Protein 3VXV (pdb70)

B-factor: mean 40.47, std 11.94, range [22.07, 84.75]

Solvent-accessible surface area: 6539 Å² total; per-residue (Å²): 119,140,52,74,130,56,48,98,122,29,75,125,86,101,155,88,65,219,60,54,38,140,131,48,60,37,49,47,5,75,124,51,83,112,21,186,51,186,211,48,30,51,104,41,81,144,183,79,42,130,119,151,126,128,124,143,80,114,125,191,100,148,159,106,242

Secondary structure (DSSP, 8-state):
--SPTT-EEEEEE--SSTTTT-EEEEEE-TTS-EE-SHHHHHHHHHHH------GGGS-------

Organism: Mus musculus (NCBI:txid10090)

InterPro domains:
  IPR001739 Methyl-CpG DNA binding [PF01429] (65-132)
  IPR001739 Methyl-CpG DNA binding [PS50982] (63-135)
  IPR001739 Methyl-CpG DNA binding [SM00391] (66-140)
  IPR011257 DNA glycosylase [SSF48150] (413-550)
  IPR016177 DNA-binding domain superfamily [SSF54171] (51-166)
  IPR017352 Methyl-CpG-binding domain protein 4 [PIRSF038005] (1-554)
  IPR045138 Methyl-CpG binding protein MeCP2/MBD4 [PTHR15074] (6-552)

Radius of gyration: 18.16 Å; Cα contacts (8 Å, |Δi|>4): 58; chains: 1; bounding box: 50×30×42 Å

Foldseek 3Di:
DVAPPQKAKDKDAACDDPRHGDIFMWMAHNVRDIGRDPVVVVVCCVVPVDDDDDPVVDDPDDDDD

GO terms:
  GO:0000785 chromatin (C, IDA)
  GO:0005634 nucleus (C, IDA)
  GO:0005737 cytoplasm (C, IDA)
  GO:0003677 DNA binding (F, IDA)
  GO:0009314 response to radiation (P, IMP)
  GO:0006974 DNA damage response (P, IMP)
  GO:0007095 mitotic G2 DNA damage checkpoint signaling (P, IMP)
  GO:0008630 intrinsic apoptotic signaling pathway in response to DNA damage (P, IMP)

Structure (mmCIF, N/CA/C/O backbone):
data_3VXV
#
_entry.id   3VXV
#
_cell.length_a   89.074
_cell.length_b   94.989
_cell.length_c   54.738
_cell.angle_alpha   90.00
_cell.angle_beta   90.00
_cell.angle_gamma   90.00
#
_symmetry.space_group_name_H-M   'C 2 2 21'
#
loop_
_entity.id
_entity.type
_entity.pdbx_description
1 polymer 'Methyl-CpG-binding domain protein 4'
2 polymer "DNA (5'-D(*GP*TP*CP*AP*CP*TP*AP*CP*(5CM)P*GP*GP*AP*CP*A)-3')"
3 polymer "DNA (5'-D(*GP*TP*CP*TP*GP*GP*TP*AP*GP*TP*GP*AP*CP*T)-3')"
4 non-polymer 'ACETATE ION'
5 non-polymer 1,2-ETHANEDIOL
6 water water
#
loop_
_atom_site.group_PDB
_atom_site.id
_atom_site.type_symbol
_atom_site.label_atom_id
_atom_site.label_alt_id
_atom_site.label_comp_id
_atom_site.label_asym_id
_atom_site.label_entity_id
_atom_site.label_seq_id
_atom_site.pdbx_PDB_ins_code
_atom_site.Cartn_x
_atom_site.Cartn_y
_atom_site.Cartn_z
_atom_site.occupancy
_atom_site.B_iso_or_equiv
_atom_site.auth_seq_id
_atom_site.auth_comp_id
_atom_site.auth_asym_id
_atom_site.auth_a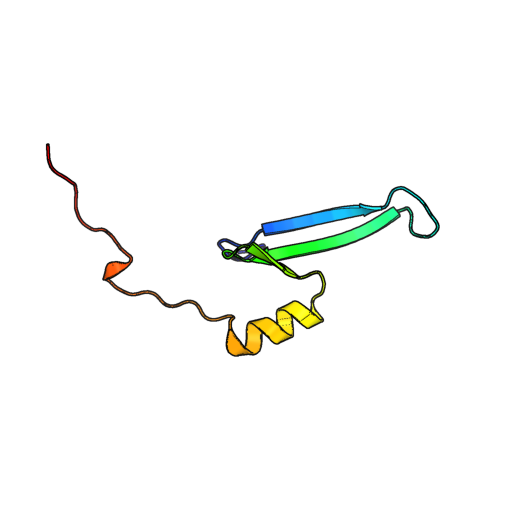tom_id
_atom_site.pdbx_PDB_model_num
ATOM 1 N N .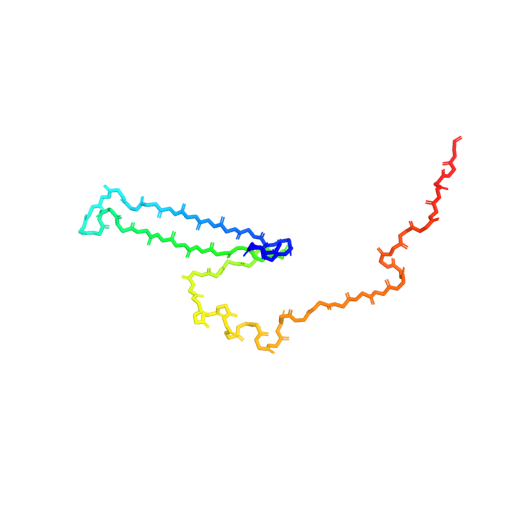 LYS A 1 4 ? -7.604 -9.287 15.119 1.00 79.70 71 LYS A N 1
ATOM 2 C CA . LYS A 1 4 ? -8.601 -10.345 14.954 1.00 79.95 71 LYS A CA 1
ATOM 3 C C . LYS A 1 4 ? -9.508 -10.237 13.689 1.00 71.14 71 LYS A C 1
ATOM 4 O O . LYS A 1 4 ? -9.414 -11.122 12.815 1.00 71.61 71 LYS A O 1
ATOM 6 N N . PRO A 1 5 ? -10.361 -9.179 13.562 1.00 70.27 72 PRO A N 1
ATOM 7 C CA . PRO A 1 5 ? -11.244 -9.128 12.366 1.00 69.99 72 PRO A CA 1
ATOM 8 C C . PRO A 1 5 ? -10.501 -9.384 11.022 1.00 37.00 72 PRO A C 1
ATOM 9 O O . PRO A 1 5 ? -11.002 -10.189 10.206 1.00 38.08 72 PRO A O 1
ATOM 13 N N . VAL A 1 6 ? -9.395 -8.676 10.787 1.00 33.74 73 VAL A N 1
ATOM 14 C CA . VAL A 1 6 ? -8.437 -9.085 9.775 1.00 32.98 73 VAL A CA 1
ATOM 15 C C . VAL A 1 6 ? -7.285 -9.783 10.544 1.00 33.87 73 VAL A C 1
ATOM 16 O O . VAL A 1 6 ? -6.676 -9.160 11.418 1.00 33.65 73 VAL A O 1
ATOM 20 N N . PRO A 1 7 ? -7.062 -11.079 10.265 1.00 32.68 74 PRO A N 1
ATOM 21 C CA . PRO A 1 7 ? -6.008 -11.864 10.924 1.00 31.99 74 PRO A CA 1
ATOM 22 C C . PRO A 1 7 ? -4.664 -11.145 10.937 1.00 31.15 74 PRO A C 1
ATOM 23 O O . PRO A 1 7 ? -4.322 -10.382 10.035 1.00 31.15 74 PRO A O 1
ATOM 27 N N . CYS A 1 8 ? -3.917 -11.357 12.009 1.00 30.83 75 CYS A N 1
ATOM 28 C CA . CYS A 1 8 ? -2.669 -10.616 12.256 1.00 28.91 75 CYS A CA 1
ATOM 29 C C . CYS A 1 8 ? -1.735 -10.719 11.048 1.00 27.76 75 CYS A C 1
ATOM 30 O O . CYS A 1 8 ? -1.456 -11.818 10.567 1.00 27.87 75 CYS A O 1
ATOM 33 N N . GLY A 1 9 ? -1.263 -9.572 10.552 1.00 26.99 76 GLY A N 1
ATOM 34 C CA . GLY A 1 9 ? -0.288 -9.534 9.463 1.00 27.87 76 GLY A CA 1
ATOM 35 C C . GLY A 1 9 ? -0.892 -9.584 8.042 1.00 27.64 76 GLY A C 1
ATOM 36 O O . GLY A 1 9 ? -0.185 -9.387 7.063 1.00 28.74 76 GLY A O 1
ATOM 37 N N . TRP A 1 10 ? -2.184 -9.881 7.933 1.00 25.55 77 TRP A N 1
ATOM 38 C CA . TRP A 1 10 ? -2.874 -9.861 6.640 1.00 26.03 77 TRP A CA 1
ATOM 39 C C . TRP A 1 10 ? -3.421 -8.458 6.396 1.00 26.63 77 TRP A C 1
ATOM 40 O O . TRP A 1 10 ? -3.639 -7.715 7.344 1.00 27.17 77 TRP A O 1
ATOM 51 N N . GLU A 1 11 ? -3.749 -8.137 5.141 1.00 26.63 78 GLU A N 1
ATOM 52 C CA . GLU A 1 11 ? -4.375 -6.860 4.817 1.00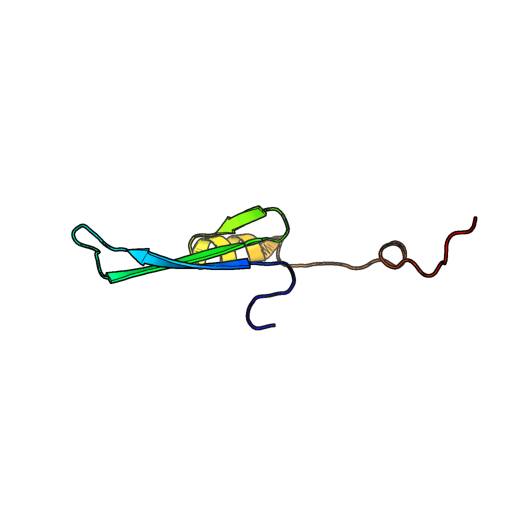 26.10 78 GLU A CA 1
ATOM 53 C C . GLU A 1 11 ? -5.627 -7.118 4.010 1.00 26.30 78 GLU A C 1
ATOM 54 O O . GLU A 1 11 ? -5.639 -8.039 3.184 1.00 26.78 78 GLU A O 1
ATOM 60 N N . ARG A 1 12 ? -6.676 -6.314 4.214 1.00 25.73 79 ARG A N 1
ATOM 61 C CA . ARG A 1 12 ? -7.896 -6.477 3.420 1.00 25.34 79 ARG A CA 1
ATOM 62 C C . ARG A 1 12 ? -8.092 -5.216 2.616 1.00 25.66 79 ARG A C 1
ATOM 63 O O . ARG A 1 12 ? -7.848 -4.113 3.122 1.00 26.73 79 ARG A O 1
ATOM 71 N N . VAL A 1 13 ? -8.512 -5.386 1.354 1.00 26.19 80 VAL A N 1
ATOM 72 C CA . VAL A 1 13 ? -8.787 -4.253 0.486 1.00 25.97 80 VAL A CA 1
ATOM 73 C C . VAL A 1 13 ? -10.227 -4.362 0.039 1.00 25.64 80 VAL A C 1
ATOM 74 O O . VAL A 1 13 ? -10.630 -5.418 -0.407 1.00 25.40 80 VAL A O 1
ATOM 78 N N . VAL A 1 14 ? -10.952 -3.252 0.128 1.00 25.77 81 VAL A N 1
ATOM 79 C CA . VAL A 1 14 ? -12.325 -3.148 -0.408 1.00 25.25 81 VAL A CA 1
ATOM 80 C C . VAL A 1 14 ? -12.270 -2.106 -1.499 1.00 25.40 81 VAL A C 1
ATOM 81 O O . VAL A 1 14 ? -11.754 -1.016 -1.285 1.00 25.33 81 VAL A O 1
ATOM 85 N N . LYS A 1 15 ? -12.817 -2.392 -2.680 1.00 25.09 82 LYS A N 1
ATOM 86 C CA . LYS A 1 15 ? -12.891 -1.366 -3.700 1.00 25.08 82 LYS A CA 1
ATOM 87 C C . LYS A 1 15 ? -14.294 -1.384 -4.330 1.00 26.38 82 LYS A C 1
ATOM 88 O O . LYS A 1 15 ? -14.904 -2.425 -4.380 1.00 27.44 82 LYS A O 1
ATOM 94 N N . GLN A 1 16 ? -14.740 -0.242 -4.836 1.00 26.51 83 GLN A N 1
ATOM 95 C CA . GLN A 1 16 ? -16.035 -0.146 -5.545 1.00 27.75 83 GLN A CA 1
ATOM 96 C C . GLN A 1 16 ? -15.865 0.182 -7.022 1.00 27.81 83 GLN A C 1
ATOM 97 O O . GLN A 1 16 ? -15.220 1.198 -7.360 1.00 28.56 83 GLN A O 1
ATOM 103 N N . ARG A 1 17 ? -16.398 -0.670 -7.904 1.00 27.53 84 ARG A N 1
ATOM 104 C CA . ARG A 1 17 ? -16.354 -0.362 -9.338 1.00 28.75 84 ARG A CA 1
ATOM 105 C C . ARG A 1 17 ? -17.150 0.896 -9.695 1.00 31.29 84 ARG A C 1
ATOM 106 O O . ARG A 1 17 ? -18.170 1.204 -9.110 1.00 30.27 84 ARG A O 1
ATOM 114 N N . LEU A 1 18 ? -16.628 1.655 -10.637 1.00 33.56 85 LEU A N 1
ATOM 115 C CA . LEU A 1 18 ? -17.193 2.961 -10.912 1.00 35.89 85 LEU A CA 1
ATOM 116 C C . LEU A 1 18 ? -17.780 3.046 -12.335 1.00 36.68 85 LEU A C 1
ATOM 117 O O . LEU A 1 18 ? -18.442 4.017 -12.673 1.00 37.00 85 LEU A O 1
ATOM 122 N N . SER A 1 19 ? -17.534 2.045 -13.163 1.00 37.10 86 SER A N 1
ATOM 123 C CA . SER A 1 19 ? -17.903 2.182 -14.579 1.00 38.87 86 SER A CA 1
ATOM 124 C C . SER A 1 19 ? -18.268 0.848 -15.180 1.00 38.79 86 SER A C 1
ATOM 125 O O . SER A 1 19 ? -18.089 -0.171 -14.529 1.00 37.89 86 SER A O 1
ATOM 128 N N . GLY A 1 20 ? -18.829 0.866 -16.403 1.00 39.94 87 GLY A N 1
ATOM 129 C CA . GLY A 1 20 ? -19.303 -0.344 -17.086 1.00 40.20 87 GLY A CA 1
ATOM 130 C C . GLY A 1 20 ? -20.564 -0.963 -16.478 1.00 39.60 87 GLY A C 1
ATOM 131 O O . GLY A 1 20 ? -21.164 -0.350 -15.615 1.00 38.90 87 GLY A O 1
ATOM 132 N N . LYS A 1 21 ? -20.953 -2.166 -16.911 1.00 39.89 88 LYS A N 1
ATOM 133 C CA . LYS A 1 21 ? -22.193 -2.788 -16.460 1.00 40.94 88 LYS A CA 1
ATOM 134 C C . LYS A 1 21 ? -22.163 -3.092 -14.987 1.00 38.20 88 LYS A C 1
ATOM 135 O O . LYS A 1 21 ? -23.220 -3.200 -14.355 1.00 35.73 88 LYS A O 1
ATOM 141 N N . THR A 1 22 ? -20.956 -3.279 -14.424 1.00 36.21 89 THR A N 1
ATOM 142 C CA . THR A 1 22 ? -20.866 -3.639 -13.013 1.00 35.89 89 THR A CA 1
ATOM 143 C C . THR A 1 22 ? -20.592 -2.454 -12.102 1.00 35.81 89 THR A C 1
ATOM 144 O O . THR A 1 22 ? -20.302 -2.646 -10.934 1.00 34.86 89 THR A O 1
ATOM 148 N N . ALA A 1 23 ? -20.717 -1.238 -12.621 1.00 36.09 90 ALA A N 1
ATOM 149 C CA . ALA A 1 23 ? -20.610 -0.033 -11.752 1.00 35.96 90 ALA A CA 1
ATOM 150 C C . ALA A 1 23 ? -21.384 -0.165 -10.444 1.00 34.98 90 ALA A C 1
ATOM 151 O O . ALA A 1 23 ? -22.506 -0.594 -10.483 1.00 36.75 90 ALA A O 1
ATOM 153 N N . GLY A 1 24 ? -20.790 0.185 -9.296 1.00 32.24 91 GLY A N 1
ATOM 154 C CA . GLY A 1 24 ? -21.420 0.037 -7.985 1.00 31.82 91 GLY A CA 1
ATOM 155 C C . GLY A 1 24 ? -21.115 -1.221 -7.181 1.00 31.50 91 GLY A C 1
ATOM 156 O O . GLY A 1 24 ? -21.228 -1.224 -5.963 1.00 30.71 91 GLY A O 1
ATOM 157 N N . LYS A 1 25 ? -20.753 -2.298 -7.876 1.00 32.33 92 LYS A N 1
ATOM 158 C CA . LYS A 1 25 ? -20.400 -3.575 -7.258 1.00 32.29 92 LYS A CA 1
ATOM 159 C C . LYS A 1 25 ? -19.042 -3.386 -6.548 1.00 30.94 92 LYS A C 1
ATOM 160 O O . LYS A 1 25 ? -18.239 -2.618 -7.021 1.00 29.82 92 LYS A O 1
ATOM 166 N N . PHE A 1 26 ? -18.864 -4.102 -5.447 1.00 30.60 93 PHE A N 1
ATOM 167 C CA . PHE A 1 26 ? -17.637 -4.121 -4.645 1.00 31.19 93 PHE A CA 1
ATOM 168 C C . PHE A 1 26 ? -16.745 -5.330 -4.949 1.00 29.51 93 PHE A C 1
ATOM 169 O O . PHE 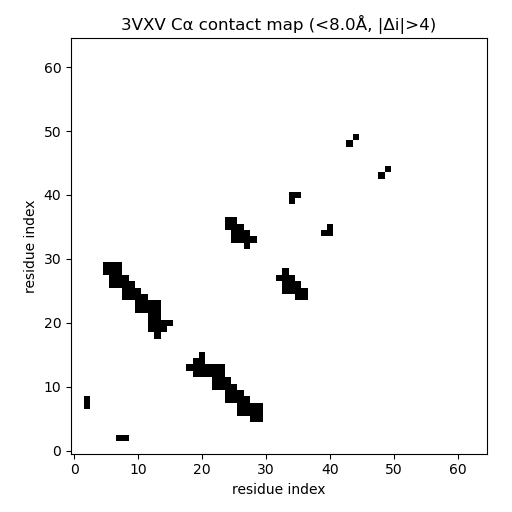A 1 26 ? -17.227 -6.436 -5.318 1.00 29.18 93 PHE A O 1
ATOM 177 N N . ASP A 1 27 ? -15.437 -5.149 -4.805 1.00 27.82 94 ASP A N 1
ATOM 178 C CA . ASP A 1 27 ? -14.518 -6.300 -4.895 1.00 27.53 94 ASP A CA 1
ATOM 179 C C . ASP A 1 27 ? -13.665 -6.271 -3.633 1.00 27.07 94 ASP A C 1
ATOM 180 O O . ASP A 1 27 ? -13.241 -5.204 -3.213 1.00 27.17 94 ASP A O 1
ATOM 185 N N . VAL A 1 28 ? -13.462 -7.429 -3.030 1.00 26.59 95 VAL A N 1
ATOM 186 C CA . VAL A 1 28 ? -12.763 -7.496 -1.745 1.00 28.08 95 VAL A CA 1
ATOM 187 C C . VAL A 1 28 ? -11.688 -8.554 -1.974 1.00 29.03 95 VAL A C 1
ATOM 188 O O . VAL A 1 28 ? -11.948 -9.596 -2.610 1.00 29.70 95 VAL A O 1
ATOM 192 N N . TYR A 1 29 ? -10.446 -8.234 -1.592 1.00 27.98 96 TYR A N 1
ATOM 193 C CA . TYR A 1 29 ? -9.428 -9.230 -1.637 1.00 27.61 96 TYR A CA 1
ATOM 194 C C . TYR A 1 29 ? -8.478 -9.048 -0.465 1.00 26.23 96 TYR A C 1
ATOM 195 O O . TYR A 1 29 ? -8.526 -8.022 0.233 1.00 25.69 96 TYR A O 1
ATOM 204 N N . PHE A 1 30 ? -7.677 -10.079 -0.201 1.00 26.02 97 PHE A N 1
ATOM 205 C CA . PHE A 1 30 ? -6.776 -10.044 0.963 1.00 25.46 97 PHE A CA 1
ATOM 206 C C . PHE A 1 30 ? -5.324 -10.277 0.500 1.00 26.20 97 PHE A C 1
ATOM 207 O O . PHE A 1 30 ? -5.105 -11.010 -0.455 1.00 26.67 97 PHE A O 1
ATOM 215 N N . ILE A 1 31 ? -4.360 -9.698 1.238 1.00 24.83 98 ILE A N 1
ATOM 216 C CA . ILE A 1 31 ? -2.935 -9.878 0.969 1.00 25.81 98 ILE A CA 1
ATOM 217 C C . ILE A 1 31 ? -2.323 -10.502 2.235 1.00 25.70 98 ILE A C 1
ATOM 218 O O . ILE A 1 31 ? -2.522 -9.980 3.343 1.00 23.85 98 ILE A O 1
ATOM 223 N N . SER A 1 32 ? -1.658 -11.645 2.038 1.00 26.15 99 SER A N 1
ATOM 224 C CA . SER A 1 32 ? -1.123 -12.447 3.125 1.00 26.59 99 SER A CA 1
ATOM 225 C C . SER A 1 32 ? 0.146 -11.725 3.643 1.00 27.77 99 SER A C 1
ATOM 226 O O . SER A 1 32 ? 0.603 -10.750 3.041 1.00 25.92 99 SER A O 1
ATOM 229 N N . PRO A 1 33 ? 0.668 -12.176 4.800 1.00 29.54 100 PRO A N 1
ATOM 230 C CA . PRO A 1 33 ? 1.895 -11.524 5.308 1.00 30.44 100 PRO A CA 1
ATOM 231 C C . PRO A 1 33 ? 3.040 -11.706 4.338 1.00 33.33 100 PRO A C 1
ATOM 232 O O . PRO A 1 33 ? 3.932 -10.893 4.367 1.00 34.51 100 PRO A O 1
ATOM 236 N N . GLN A 1 34 ? 3.002 -12.716 3.477 1.00 35.09 101 GLN A N 1
ATOM 237 C CA . GLN A 1 34 ? 4.050 -12.878 2.493 1.00 38.88 101 GLN A CA 1
ATOM 238 C C . GLN A 1 34 ? 3.773 -12.120 1.160 1.00 32.99 101 GLN A C 1
ATOM 239 O O . GLN A 1 34 ? 4.580 -12.240 0.203 1.00 33.03 101 GLN A O 1
ATOM 245 N N . GLY A 1 35 ? 2.684 -11.347 1.079 1.00 30.08 102 GLY A N 1
ATOM 246 C CA . GLY A 1 35 ? 2.407 -10.649 -0.172 1.00 28.96 102 GLY A CA 1
ATOM 247 C C . GLY A 1 35 ? 1.531 -11.465 -1.160 1.00 33.00 102 GLY A C 1
ATOM 248 O O . GLY A 1 35 ? 1.345 -11.061 -2.298 1.00 31.82 102 GLY A O 1
ATOM 249 N N . LEU A 1 36 ? 0.949 -12.588 -0.732 1.00 33.43 103 LEU A N 1
ATOM 250 C CA . LEU A 1 36 ? 0.135 -13.386 -1.653 1.00 33.71 103 LEU A CA 1
ATOM 251 C C . LEU A 1 36 ? -1.284 -12.750 -1.727 1.00 28.96 103 LEU A C 1
ATOM 252 O O . LEU A 1 36 ? -1.887 -12.508 -0.690 1.00 28.07 103 LEU A O 1
ATOM 257 N N . LYS A 1 37 ? -1.814 -12.563 -2.932 1.00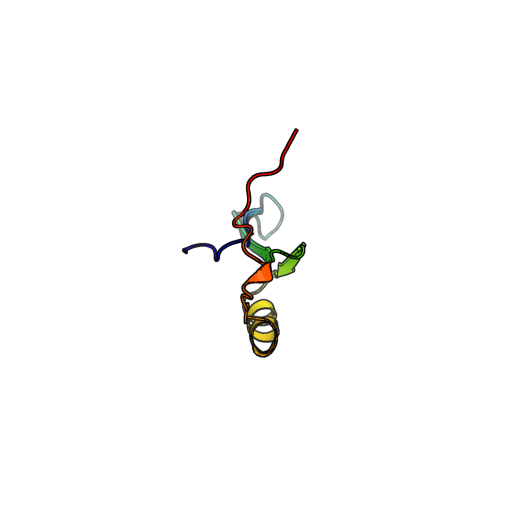 29.21 104 LYS A N 1
ATOM 258 C CA . LYS A 1 37 ? -3.119 -11.909 -3.099 1.00 28.94 104 LYS A CA 1
ATOM 259 C C . LYS A 1 37 ? -4.234 -12.940 -3.330 1.00 29.03 104 LYS A C 1
ATOM 260 O O . LYS A 1 37 ? -4.093 -13.791 -4.191 1.00 29.72 104 LYS A O 1
ATOM 266 N N . PHE A 1 38 ? -5.314 -12.910 -2.523 1.00 27.80 105 PHE A N 1
ATOM 267 C CA . PHE A 1 38 ? -6.434 -13.836 -2.714 1.00 27.18 105 PHE A CA 1
ATOM 268 C C . PHE A 1 38 ? -7.666 -13.036 -3.056 1.00 26.88 105 PHE A C 1
ATOM 269 O O . PHE A 1 38 ? -8.110 -12.214 -2.264 1.00 25.73 105 PHE A O 1
ATOM 277 N N . ARG A 1 39 ? -8.200 -13.263 -4.254 1.00 28.34 106 ARG A N 1
ATOM 278 C CA . ARG A 1 39 ? -9.403 -12.536 -4.727 1.00 28.29 106 ARG A CA 1
ATOM 279 C C . ARG A 1 39 ? -10.760 -13.258 -4.444 1.00 29.35 106 ARG A C 1
ATOM 280 O O . ARG A 1 39 ? -11.814 -12.797 -4.891 1.00 29.52 106 ARG A O 1
ATOM 288 N N . SER A 1 40 ? -10.701 -14.386 -3.760 1.00 29.29 107 SER A N 1
ATOM 289 C CA . SER A 1 40 ? -11.879 -15.196 -3.544 1.00 30.42 107 SER A CA 1
ATOM 290 C C . SER A 1 40 ? -11.754 -15.979 -2.269 1.00 31.38 107 SER A C 1
ATOM 291 O O . SER A 1 40 ? -10.657 -16.375 -1.858 1.00 31.04 107 SER A O 1
ATOM 294 N N . LYS A 1 41 ? -12.906 -16.318 -1.719 1.00 32.92 108 LYS A N 1
ATOM 295 C CA . LYS A 1 41 ? -12.909 -17.136 -0.517 1.00 33.41 108 LYS A CA 1
ATOM 296 C C . LYS A 1 41 ? -12.460 -18.554 -0.900 1.00 32.56 108 LYS A C 1
ATOM 297 O O . LYS A 1 41 ? -11.786 -19.217 -0.134 1.00 30.90 108 LYS A O 1
ATOM 303 N N . ARG A 1 42 ? -12.886 -19.025 -2.075 1.00 34.07 109 ARG A N 1
ATOM 304 C CA . ARG A 1 42 ? -12.529 -20.375 -2.529 1.00 34.47 109 ARG A CA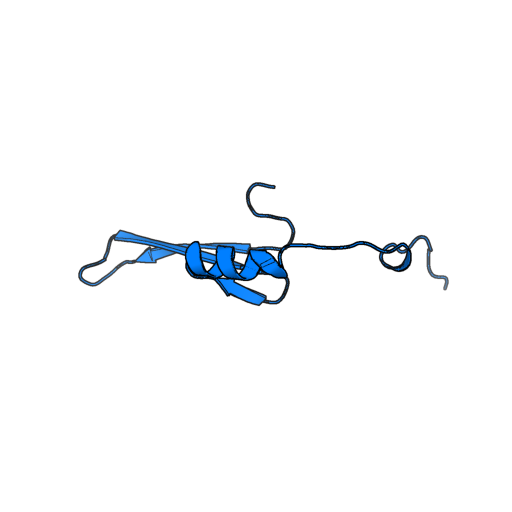 1
ATOM 305 C C . ARG A 1 42 ? -10.998 -20.575 -2.578 1.00 33.41 109 ARG A C 1
ATOM 306 O O . ARG A 1 42 ? -10.450 -21.573 -2.098 1.00 33.24 109 ARG A O 1
ATOM 314 N N . SER A 1 43 ? -10.312 -19.623 -3.177 1.00 32.46 110 SER A N 1
ATOM 315 C CA . SER A 1 43 ? -8.887 -19.799 -3.350 1.00 32.82 110 SER A CA 1
ATOM 316 C C . SER A 1 43 ? -8.135 -19.675 -1.997 1.00 30.08 110 SER A C 1
ATOM 317 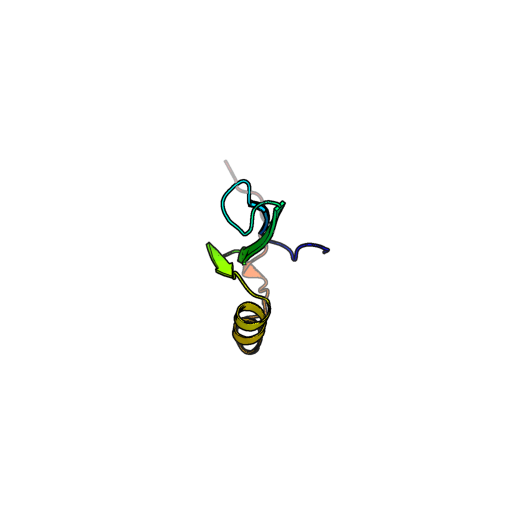O O . SER A 1 43 ? -7.232 -20.483 -1.693 1.00 30.95 110 SER A O 1
ATOM 320 N N . LEU A 1 44 ? -8.535 -18.708 -1.174 1.00 29.49 111 LEU A N 1
ATOM 321 C CA . LEU A 1 44 ? -7.980 -18.574 0.182 1.00 28.9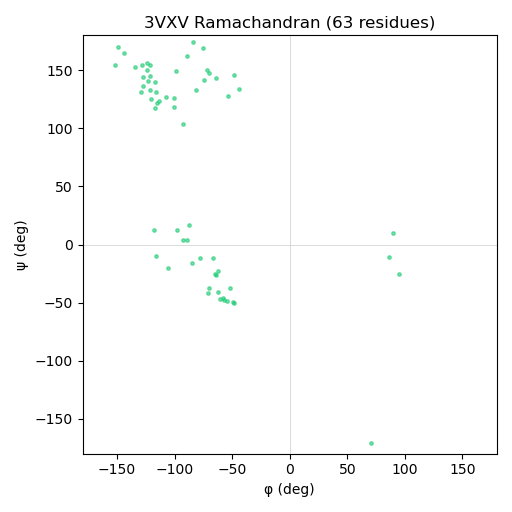4 111 LEU A CA 1
ATOM 322 C C . LEU A 1 44 ? -8.248 -19.848 1.039 1.00 30.62 111 LEU A C 1
ATOM 323 O O . LEU A 1 44 ? -7.305 -20.418 1.643 1.00 29.34 111 LEU A O 1
ATOM 328 N N . ALA A 1 45 ? -9.496 -20.349 1.028 1.00 31.14 112 ALA A N 1
ATOM 329 C CA . ALA A 1 45 ? -9.814 -21.603 1.722 1.00 32.37 112 ALA A CA 1
ATOM 330 C C . ALA A 1 45 ? -8.898 -22.767 1.282 1.00 35.41 112 ALA A C 1
ATOM 331 O O . ALA A 1 45 ? -8.327 -23.497 2.111 1.00 35.84 112 ALA A O 1
ATOM 333 N N . ASN A 1 46 ? -8.739 -22.941 -0.025 1.00 36.97 113 ASN A N 1
ATOM 334 C CA . ASN A 1 46 ? -7.859 -23.979 -0.517 1.00 37.78 113 ASN A CA 1
ATOM 335 C C . ASN A 1 46 ? -6.428 -23.811 0.009 1.00 37.17 113 ASN A C 1
ATOM 336 O O . ASN A 1 46 ? -5.799 -24.785 0.448 1.00 36.98 113 ASN A O 1
ATOM 341 N N . TYR A 1 47 ? -5.919 -22.583 -0.048 1.00 36.04 114 TYR A N 1
ATOM 342 C CA . TYR A 1 47 ? -4.574 -22.284 0.449 1.00 34.53 114 TYR A CA 1
ATOM 343 C C . TYR A 1 47 ? -4.480 -22.571 1.966 1.00 33.95 114 TYR A C 1
ATOM 344 O O . TYR A 1 47 ? -3.498 -23.180 2.446 1.00 33.26 114 TYR A O 1
ATOM 353 N N . LEU A 1 48 ? -5.528 -22.207 2.725 1.00 33.05 115 LEU A N 1
ATOM 354 C CA . LEU A 1 48 ? -5.456 -22.370 4.164 1.00 32.58 115 LEU A CA 1
ATOM 355 C C . LEU A 1 48 ? -5.356 -23.827 4.593 1.00 33.63 115 LEU A C 1
ATOM 356 O O . LEU A 1 48 ? -4.818 -24.093 5.675 1.00 32.95 115 LEU A O 1
ATOM 361 N N . LEU A 1 49 ? -5.842 -24.768 3.771 1.00 34.63 116 LEU A N 1
ATOM 362 C CA . LEU A 1 49 ? -5.771 -26.198 4.123 1.00 36.73 116 LEU A CA 1
ATOM 363 C C . LEU A 1 49 ? -4.379 -26.640 4.574 1.00 39.12 116 LEU A C 1
ATOM 364 O O . LEU A 1 49 ? -4.229 -27.295 5.629 1.00 39.87 116 LEU A O 1
ATOM 369 N N . LYS A 1 50 ? -3.365 -26.278 3.783 1.00 39.10 117 LYS A N 1
ATOM 370 C CA . LYS A 1 50 ? -2.010 -26.691 4.102 1.00 39.79 117 LYS A CA 1
ATOM 371 C C . LYS A 1 50 ? -1.143 -25.555 4.659 1.00 38.39 117 LYS A C 1
ATOM 372 O O . LYS A 1 50 ? -0.128 -25.838 5.286 1.00 38.51 117 LYS A O 1
ATOM 378 N N . ASN A 1 51 ? -1.526 -24.301 4.414 1.00 36.42 118 ASN A N 1
ATOM 379 C CA . ASN A 1 51 ? -0.666 -23.151 4.735 1.00 35.42 118 ASN A CA 1
ATOM 380 C C . ASN A 1 51 ? -1.210 -22.172 5.753 1.00 33.49 118 ASN A C 1
ATOM 381 O O . ASN A 1 51 ? -0.666 -21.063 5.912 1.00 32.43 118 ASN A O 1
ATOM 386 N N . GLY A 1 52 ? -2.279 -22.545 6.453 1.00 31.58 119 GLY A N 1
ATOM 387 C CA . GLY A 1 52 ? -2.872 -21.610 7.386 1.00 30.66 119 GLY A CA 1
ATOM 388 C C . GLY A 1 52 ? -2.227 -21.582 8.763 1.00 32.18 119 GLY A C 1
ATOM 389 O O . GLY A 1 52 ? -2.463 -20.655 9.528 1.00 32.35 119 GLY A O 1
ATOM 390 N N . GLU A 1 53 ? -1.425 -22.600 9.089 1.00 33.27 120 GLU A N 1
ATOM 391 C CA . GLU A 1 53 ? -0.714 -22.658 10.377 1.00 34.72 120 GLU A CA 1
ATOM 392 C C . GLU A 1 53 ? 0.457 -21.737 10.469 1.00 33.16 120 GLU A C 1
ATOM 393 O O . GLU A 1 53 ? 1.224 -21.635 9.508 1.00 33.92 120 GLU A O 1
ATOM 399 N N . THR A 1 54 ? 0.628 -21.144 11.649 1.00 31.25 121 THR A N 1
ATOM 400 C CA . THR A 1 54 ? 1.842 -20.369 12.009 1.00 32.39 121 THR A CA 1
ATOM 401 C C . THR A 1 54 ? 2.442 -21.028 13.252 1.00 30.57 121 THR A C 1
ATOM 402 O O . THR A 1 54 ? 1.701 -21.497 14.114 1.00 28.91 121 THR A O 1
ATOM 406 N N . PHE A 1 55 ? 3.772 -21.050 13.362 1.00 29.71 122 PHE A N 1
ATOM 407 C CA . PHE A 1 55 ? 4.448 -21.644 14.519 1.00 28.80 122 PHE A CA 1
ATOM 408 C C . PHE A 1 55 ? 5.452 -20.619 15.095 1.00 29.82 122 PHE A C 1
ATOM 409 O O . PHE A 1 55 ? 5.934 -19.704 14.359 1.00 28.63 122 PHE A O 1
ATOM 417 N N . LEU A 1 56 ? 5.720 -20.785 16.395 1.00 29.84 123 LEU A N 1
ATOM 418 C CA . LEU A 1 56 ? 6.635 -19.960 17.165 1.00 30.01 123 LEU A CA 1
ATOM 419 C C . LEU A 1 56 ? 7.739 -20.804 17.815 1.00 30.66 123 LEU A C 1
ATOM 420 O O . LEU A 1 56 ? 7.519 -21.932 18.274 1.00 29.95 123 LEU A O 1
ATOM 425 N N . LYS A 1 57 ? 8.947 -20.243 17.810 1.00 32.43 124 LYS A N 1
ATOM 426 C CA . LYS A 1 57 ? 10.109 -20.825 18.478 1.00 34.00 124 LYS A CA 1
ATOM 427 C C . LYS A 1 57 ? 10.664 -19.799 19.439 1.00 33.37 124 LYS A C 1
ATOM 428 O O . LYS A 1 57 ? 10.454 -18.613 19.259 1.00 31.09 124 LYS A O 1
ATOM 434 N N . PRO A 1 58 ? 11.380 -20.265 20.474 1.00 37.29 125 PRO A N 1
ATOM 435 C CA . PRO A 1 58 ? 12.061 -19.356 21.412 1.00 38.83 125 PRO A CA 1
ATOM 436 C C . PRO A 1 58 ? 12.954 -18.329 20.696 1.00 38.86 125 PRO A C 1
ATOM 437 O O . PRO A 1 58 ? 13.005 -17.153 21.083 1.00 39.46 125 PRO A O 1
ATOM 441 N N . GLU A 1 59 ? 13.604 -18.746 19.628 1.00 37.97 126 GLU A N 1
ATOM 442 C CA . GLU A 1 59 ? 14.503 -17.840 18.921 1.00 38.55 126 GLU A CA 1
ATOM 443 C C . GLU A 1 59 ? 13.772 -16.676 18.236 1.00 35.84 126 GLU A C 1
ATOM 444 O O . GLU A 1 59 ? 14.406 -15.736 17.761 1.00 35.79 126 GLU A O 1
ATOM 450 N N . ASP A 1 60 ? 12.445 -16.738 18.159 1.00 32.39 127 ASP A N 1
ATOM 451 C CA . ASP A 1 60 ? 11.642 -15.662 17.517 1.00 32.17 127 ASP A CA 1
ATOM 452 C C . ASP A 1 60 ? 11.502 -14.478 18.446 1.00 31.65 127 ASP A C 1
ATOM 453 O O . ASP A 1 60 ? 11.025 -13.442 18.061 1.00 33.73 127 ASP A O 1
ATOM 458 N N . PHE A 1 61 ? 11.881 -14.661 19.690 1.00 31.49 128 PHE A N 1
ATOM 459 C CA . PHE A 1 61 ? 11.722 -13.645 20.735 1.00 32.29 128 PHE A CA 1
ATOM 460 C C . PHE A 1 61 ? 13.100 -13.189 21.228 1.00 34.97 128 PHE A C 1
ATOM 461 O O . PHE A 1 61 ? 13.914 -13.991 21.673 1.00 36.08 128 PHE A O 1
ATOM 469 N N . ASN A 1 62 ? 13.353 -11.896 21.106 1.00 34.78 129 ASN A N 1
ATOM 470 C CA . ASN A 1 62 ? 14.628 -11.364 21.520 1.00 35.79 129 ASN A CA 1
ATOM 471 C C . ASN A 1 62 ? 14.583 -10.883 22.960 1.00 33.89 129 ASN A C 1
ATOM 472 O O . ASN A 1 62 ? 14.015 -9.824 23.213 1.00 34.19 129 ASN A O 1
ATOM 477 N N . PHE A 1 63 ? 15.142 -11.630 23.909 1.00 32.63 130 PHE A N 1
ATOM 478 C CA . PHE A 1 63 ? 15.194 -11.125 25.300 1.00 34.21 130 PHE A CA 1
ATOM 479 C C . PHE A 1 63 ? 16.378 -10.269 25.704 1.00 35.42 130 PHE A C 1
ATOM 480 O O . PHE A 1 63 ? 16.597 -10.080 26.898 1.00 39.05 130 PHE A O 1
ATOM 488 N N . THR A 1 64 ? 17.133 -9.727 24.765 1.00 33.37 131 THR A N 1
ATOM 489 C CA . THR A 1 64 ? 18.385 -9.088 25.186 1.00 34.28 131 THR A CA 1
ATOM 490 C C . THR A 1 64 ? 18.442 -7.646 24.788 1.00 34.46 131 THR A C 1
ATOM 491 O O . THR A 1 64 ? 17.823 -7.269 23.842 1.00 36.39 131 THR A O 1
ATOM 495 N N . VAL A 1 65 ? 19.211 -6.859 25.526 1.00 36.35 132 VAL A N 1
ATOM 496 C CA . VAL A 1 65 ? 19.444 -5.482 25.175 1.00 37.23 132 VAL A CA 1
ATOM 497 C C . VAL A 1 65 ? 20.923 -5.362 24.655 1.00 47.48 132 VAL A C 1
ATOM 498 O O . VAL A 1 65 ? 21.815 -5.843 25.297 1.00 47.51 132 VAL A O 1
ATOM 502 N N . LEU A 1 66 ? 21.133 -4.788 23.465 1.00 48.26 133 LEU A N 1
ATOM 503 C CA . LEU A 1 66 ? 22.477 -4.697 22.841 1.00 49.55 133 LEU A CA 1
ATOM 504 C C . LEU A 1 66 ? 23.314 -3.707 23.572 1.00 53.07 133 LEU A C 1
ATOM 505 O O . LEU A 1 66 ? 22.811 -2.737 24.149 1.00 51.35 133 LEU A O 1
ATOM 510 N N . PRO A 1 67 ? 24.640 -3.942 23.556 1.00 58.94 134 PRO A N 1
ATOM 511 C CA . PRO A 1 67 ? 25.578 -3.020 24.188 1.00 63.48 134 PRO A CA 1
ATOM 512 C C . PRO A 1 67 ? 25.932 -1.869 23.255 1.00 67.25 134 PRO A C 1
ATOM 513 O O . PRO A 1 67 ? 25.455 -1.852 22.098 1.00 66.42 134 PRO A O 1
ATOM 517 N N . LYS A 1 68 ? 26.695 -0.920 23.813 1.00 72.10 135 LYS A N 1
ATOM 518 C CA . LYS A 1 68 ? 27.556 0.093 23.138 1.00 76.33 135 LYS A CA 1
ATOM 519 C C . LYS A 1 68 ? 27.376 1.513 23.680 1.00 77.74 135 LYS A C 1
ATOM 520 O O . LYS A 1 68 ? 28.175 1.986 24.494 1.00 79.27 135 LYS A O 1
#

Nearest PDB structures (foldseek):
  4lg7-assembly1_A  TM=7.755E-01  e=3.960E-09  Homo sapiens
  3vyq-assembly1_D  TM=7.285E-01  e=1.684E-09  Mus musculus
  6cnp-assembly2_B  TM=7.222E-01  e=1.135E-05  Homo sapiens
  6ogj-assembly1_B  TM=6.131E-01  e=3.960E-06  Homo sapiens
  6c1t-assembly1_A  TM=7.596E-01  e=2.191E-05  Homo sapiens

Sequence (65 aa):
KPVPCGWERVVKQRLSGKTAGKFDVYFISPQGLKFRSKRSLANYLLKNGETFLKPEDFNFTVLPK

CATH classification: 3.30.890.10